Protein AF-A0A7W1QS82-F1 (afdb_monomer_lite)

Foldseek 3Di:
DPDPPPQQAAPQPQFRHGHDPPGSHVDPQSVVCVVVVPPDVHRPVPDPRGD

pLDDT: mean 73.65, std 13.01, range [40.62, 86.31]

Structure (mmCIF, N/CA/C/O backbone):
data_AF-A0A7W1QS82-F1
#
_entry.id   AF-A0A7W1QS82-F1
#
loop_
_atom_site.group_PDB
_atom_site.id
_atom_site.type_symbol
_atom_site.label_atom_id
_atom_site.label_alt_id
_atom_site.label_comp_id
_atom_site.label_asym_id
_atom_site.label_entity_id
_atom_site.label_seq_id
_atom_site.pdbx_PDB_ins_code
_atom_site.Cartn_x
_atom_site.Cartn_y
_atom_site.Cartn_z
_atom_site.occupancy
_atom_site.B_iso_or_equiv
_atom_site.auth_seq_id
_atom_site.auth_comp_id
_atom_site.auth_asym_id
_atom_site.auth_atom_id
_atom_site.pdbx_PDB_model_num
ATOM 1 N N . MET A 1 1 ? -23.501 14.838 -3.339 1.00 41.62 1 MET A N 1
ATOM 2 C CA . MET A 1 1 ? -22.914 13.722 -2.568 1.00 41.62 1 MET A CA 1
ATOM 3 C C . MET A 1 1 ? -21.577 13.369 -3.207 1.00 41.62 1 MET A C 1
ATOM 5 O O . MET A 1 1 ? -21.587 12.956 -4.357 1.00 41.62 1 MET A O 1
ATOM 9 N N . ALA A 1 2 ? -20.441 13.618 -2.551 1.00 40.62 2 ALA A N 1
ATOM 10 C CA . ALA A 1 2 ? -19.117 13.372 -3.134 1.00 40.62 2 ALA A CA 1
ATOM 11 C C . ALA A 1 2 ? -18.449 12.165 -2.457 1.00 40.62 2 ALA A C 1
ATOM 13 O O . ALA A 1 2 ? -17.609 12.324 -1.587 1.00 40.62 2 ALA A O 1
ATOM 14 N N . ASN A 1 3 ? -18.903 10.977 -2.860 1.00 43.16 3 ASN A N 1
ATOM 15 C CA . ASN A 1 3 ? -18.208 9.685 -2.887 1.00 43.16 3 ASN A CA 1
ATOM 16 C C . ASN A 1 3 ? -16.936 9.545 -2.009 1.00 43.16 3 ASN A C 1
ATOM 18 O O . ASN A 1 3 ? -15.816 9.498 -2.521 1.00 43.16 3 ASN A O 1
ATOM 22 N N . GLU A 1 4 ? -17.103 9.447 -0.688 1.00 48.88 4 GLU A N 1
ATOM 23 C CA . GLU A 1 4 ? -16.006 9.275 0.285 1.00 48.88 4 GLU A CA 1
ATOM 24 C C . GLU A 1 4 ? -15.382 7.862 0.268 1.00 48.88 4 GLU A C 1
ATOM 26 O O . GLU A 1 4 ? -14.315 7.641 0.832 1.00 48.88 4 GLU A O 1
ATOM 31 N N . GLU A 1 5 ? -15.975 6.915 -0.460 1.00 51.28 5 GLU A N 1
ATOM 32 C CA . GLU A 1 5 ? -15.592 5.493 -0.438 1.00 51.28 5 GLU A CA 1
ATOM 33 C C . GLU A 1 5 ? -14.299 5.147 -1.205 1.00 51.28 5 GLU A C 1
ATOM 35 O O . GLU A 1 5 ? -13.862 3.997 -1.203 1.00 51.28 5 GLU A O 1
ATOM 40 N N . ASN A 1 6 ? -13.654 6.122 -1.857 1.00 51.62 6 ASN A N 1
ATOM 41 C CA . ASN A 1 6 ? -12.422 5.892 -2.628 1.00 51.62 6 ASN A CA 1
ATOM 42 C C . ASN A 1 6 ? -11.163 6.539 -2.023 1.00 51.62 6 ASN A C 1
ATOM 44 O O . ASN A 1 6 ? -10.089 6.457 -2.608 1.00 51.62 6 ASN A O 1
ATOM 48 N N . LYS A 1 7 ? -11.264 7.210 -0.867 1.00 57.97 7 LYS A N 1
ATOM 49 C CA . LYS A 1 7 ? -10.102 7.886 -0.253 1.00 57.97 7 LYS A CA 1
ATOM 50 C C . LYS A 1 7 ? -9.268 7.001 0.666 1.00 57.97 7 LYS A C 1
ATOM 52 O O . LYS A 1 7 ? -8.122 7.333 0.942 1.00 57.97 7 LYS A O 1
ATOM 57 N N . ASN A 1 8 ? -9.820 5.872 1.094 1.00 71.12 8 ASN A N 1
ATOM 58 C CA . ASN A 1 8 ? -9.166 4.942 2.002 1.00 71.12 8 ASN A CA 1
ATOM 59 C C . ASN A 1 8 ? -8.665 3.697 1.281 1.00 71.12 8 ASN A C 1
ATOM 61 O O . ASN A 1 8 ? -8.630 2.652 1.901 1.00 71.12 8 ASN A O 1
ATOM 65 N N . LYS A 1 9 ? -8.292 3.768 0.000 1.00 79.69 9 LYS A N 1
ATOM 66 C CA . LYS A 1 9 ? -7.672 2.645 -0.722 1.00 79.69 9 LYS A CA 1
ATOM 67 C C . LYS A 1 9 ? -6.210 2.944 -1.001 1.00 79.69 9 LYS A C 1
ATOM 69 O O . LYS A 1 9 ? -5.850 4.101 -1.210 1.00 79.69 9 LYS A O 1
ATOM 74 N N . CYS A 1 10 ? -5.383 1.906 -0.986 1.00 86.25 10 CYS A N 1
ATOM 75 C CA . CYS A 1 10 ? -3.971 2.007 -1.300 1.00 86.25 10 CYS A CA 1
ATOM 76 C C . CYS A 1 10 ? -3.786 2.644 -2.683 1.00 86.25 10 CYS A C 1
ATOM 78 O O . CYS A 1 10 ? -4.432 2.264 -3.653 1.00 86.25 10 CYS A O 1
ATOM 80 N N . ALA A 1 11 ? -2.873 3.607 -2.781 1.00 84.81 11 ALA A N 1
ATOM 81 C CA . ALA A 1 11 ? -2.541 4.286 -4.026 1.00 84.81 11 ALA A CA 1
ATOM 82 C C . ALA A 1 11 ? -1.795 3.385 -5.023 1.00 84.81 11 ALA A C 1
ATOM 84 O O . ALA A 1 11 ? -1.599 3.785 -6.169 1.00 84.81 11 ALA A O 1
ATOM 85 N N . ARG A 1 12 ? -1.372 2.183 -4.608 1.00 80.94 12 ARG A N 1
ATOM 86 C CA . ARG A 1 12 ? -0.801 1.174 -5.503 1.00 80.94 12 ARG A CA 1
ATOM 87 C C . ARG A 1 12 ? -1.959 0.495 -6.239 1.00 80.94 12 ARG A C 1
ATOM 89 O O . ARG A 1 12 ? -2.769 -0.175 -5.618 1.00 80.94 12 ARG A O 1
ATOM 96 N N . GLU A 1 13 ? -2.020 0.657 -7.558 1.00 77.38 13 GLU A N 1
ATOM 97 C CA . GLU A 1 13 ? -3.103 0.136 -8.412 1.00 77.38 13 GLU A CA 1
ATOM 98 C C . GLU A 1 13 ? -3.273 -1.392 -8.349 1.00 77.38 13 GLU A C 1
ATOM 100 O O . GLU A 1 13 ? -4.377 -1.902 -8.517 1.00 77.38 13 GLU A O 1
ATOM 105 N N . THR A 1 14 ? -2.195 -2.117 -8.041 1.00 76.69 14 THR A N 1
ATOM 106 C CA . THR A 1 14 ? -2.184 -3.573 -7.836 1.00 76.69 14 THR A CA 1
ATOM 107 C C . THR A 1 14 ? -2.499 -3.992 -6.395 1.00 76.69 14 THR A C 1
ATOM 109 O O . THR A 1 14 ? -2.420 -5.174 -6.071 1.00 76.69 14 THR A O 1
ATOM 112 N N . CYS A 1 15 ? -2.825 -3.044 -5.512 1.00 80.50 15 CYS A N 1
ATOM 113 C CA . CYS A 1 15 ? -3.121 -3.279 -4.104 1.00 80.50 15 CYS A CA 1
ATOM 114 C C . CYS A 1 15 ? -4.590 -2.965 -3.800 1.00 80.50 15 CYS A C 1
ATOM 116 O O . CYS A 1 15 ? -5.036 -1.826 -3.929 1.00 80.50 15 CYS A O 1
ATOM 118 N N . GLY A 1 16 ? -5.331 -3.977 -3.345 1.00 81.19 16 GLY A N 1
ATOM 119 C CA . GLY A 1 16 ? -6.728 -3.838 -2.918 1.00 81.19 16 GLY A CA 1
ATOM 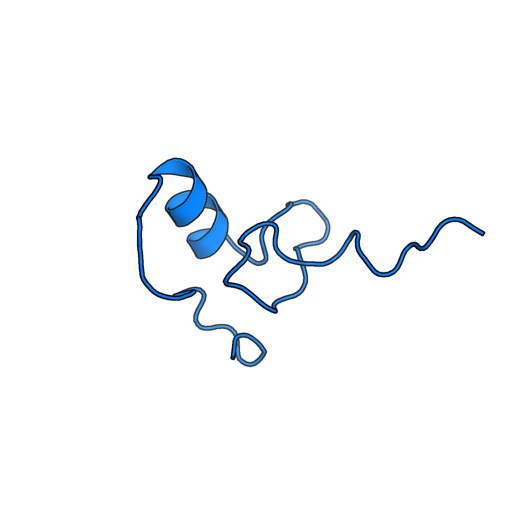120 C C . GLY A 1 16 ? -6.908 -3.319 -1.489 1.00 81.19 16 GLY A C 1
ATOM 121 O O . GLY A 1 16 ? -8.036 -3.062 -1.072 1.00 81.19 16 GLY A O 1
ATOM 122 N N . CYS A 1 17 ? -5.817 -3.159 -0.736 1.00 85.94 17 CYS A N 1
ATOM 123 C CA . CYS A 1 17 ? -5.877 -2.822 0.680 1.00 85.94 17 CYS A CA 1
ATOM 124 C C . CYS A 1 17 ? -6.414 -1.415 0.942 1.00 85.94 17 CYS A C 1
ATOM 126 O O . CYS A 1 17 ? -6.214 -0.500 0.133 1.00 85.94 17 CYS A O 1
ATOM 128 N N . PRO A 1 18 ? -6.968 -1.182 2.138 1.00 86.06 18 PRO A N 1
ATOM 129 C CA . PRO A 1 18 ? -7.265 0.138 2.604 1.00 86.06 18 PRO A CA 1
ATOM 130 C C . PRO A 1 18 ? -5.970 0.906 2.874 1.00 86.06 18 PRO A C 1
ATOM 132 O O . PRO A 1 18 ? -5.002 0.389 3.433 1.00 86.06 18 PRO A O 1
ATOM 135 N N . ALA A 1 19 ? -5.951 2.164 2.457 1.00 84.75 19 ALA A N 1
ATOM 136 C CA . ALA A 1 19 ? -4.911 3.107 2.821 1.00 84.75 19 ALA A CA 1
ATOM 137 C C . ALA A 1 19 ? -4.952 3.388 4.329 1.00 84.75 19 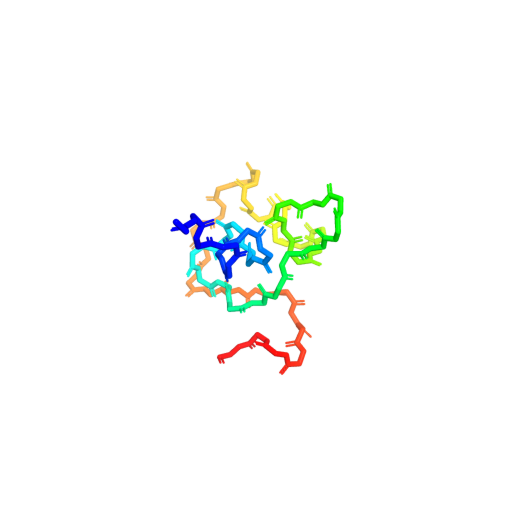ALA A C 1
ATOM 139 O O . ALA A 1 19 ? -6.025 3.482 4.939 1.00 84.75 19 ALA A O 1
ATOM 140 N N . SER A 1 20 ? -3.766 3.539 4.917 1.00 83.31 20 SER A N 1
ATOM 141 C CA . SER A 1 20 ? -3.618 3.936 6.313 1.00 83.31 20 SER A CA 1
ATOM 142 C C . SER A 1 20 ? -4.228 5.322 6.559 1.00 83.31 20 SER A C 1
ATOM 144 O O . SER A 1 20 ? -4.310 6.154 5.662 1.00 83.31 20 SER A O 1
ATOM 146 N N . LYS A 1 21 ? -4.643 5.613 7.800 1.00 77.50 21 LYS A N 1
ATOM 147 C CA . LYS A 1 21 ? -5.303 6.894 8.141 1.00 77.50 21 LYS A CA 1
ATOM 148 C C . LYS A 1 21 ? -4.477 8.140 7.804 1.00 77.50 21 LYS A C 1
ATOM 150 O O . LYS A 1 21 ? -5.066 9.186 7.560 1.00 77.50 21 LYS A O 1
ATOM 155 N N . ASP A 1 22 ? -3.153 8.016 7.795 1.00 78.31 22 ASP A N 1
ATOM 156 C CA . ASP A 1 22 ? -2.218 9.118 7.536 1.00 78.31 22 ASP A CA 1
ATOM 157 C C . ASP A 1 22 ? -1.407 8.933 6.241 1.00 78.31 22 ASP A C 1
ATOM 159 O O . ASP A 1 22 ? -0.612 9.788 5.869 1.00 78.31 22 ASP A O 1
ATOM 163 N N . SER A 1 23 ? -1.603 7.826 5.516 1.00 82.81 23 SER A N 1
ATOM 164 C CA . SER A 1 23 ? -0.809 7.532 4.323 1.00 82.81 23 SER A CA 1
ATOM 165 C C . SER A 1 23 ? -1.680 7.076 3.170 1.00 82.81 23 SER A C 1
ATOM 167 O O . SER A 1 23 ? -2.714 6.448 3.345 1.00 82.81 23 SER A O 1
ATOM 169 N N . LYS A 1 24 ? -1.238 7.377 1.951 1.00 85.00 24 LYS A N 1
ATOM 170 C CA . LYS A 1 24 ? -1.912 6.947 0.719 1.00 85.00 24 LYS A CA 1
ATOM 171 C C . LYS A 1 24 ? -1.719 5.456 0.462 1.00 85.00 24 LYS A C 1
ATOM 173 O O . LYS A 1 24 ? -2.352 4.901 -0.424 1.00 85.00 24 LYS A O 1
ATOM 178 N N . TYR A 1 25 ? -0.829 4.814 1.206 1.00 86.19 25 TYR A N 1
ATOM 179 C CA . TYR A 1 25 ? -0.505 3.407 1.077 1.00 86.19 25 TYR A CA 1
ATOM 180 C C . TYR A 1 25 ? -1.032 2.634 2.283 1.00 86.19 25 TYR A C 1
ATOM 182 O O . TYR A 1 25 ? -1.273 3.204 3.347 1.00 86.19 25 TYR A O 1
ATOM 190 N N . CYS A 1 26 ? -1.251 1.330 2.119 1.00 85.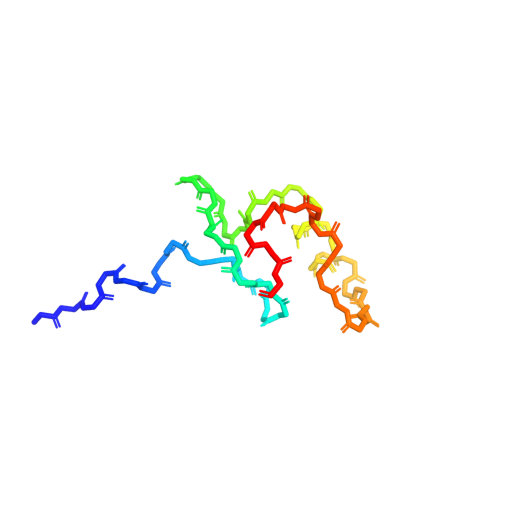88 26 CYS A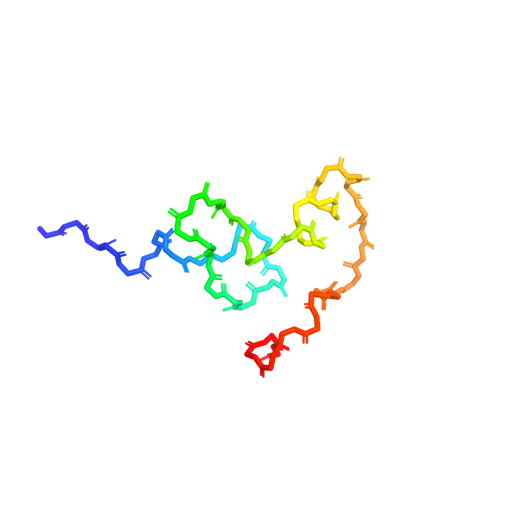 N 1
ATOM 191 C CA . CYS A 1 26 ? -1.698 0.496 3.230 1.00 85.88 26 CYS A CA 1
ATOM 192 C C . CYS A 1 26 ? -0.593 0.315 4.282 1.00 85.88 26 CYS A C 1
ATOM 194 O O . CYS A 1 26 ? -0.899 0.194 5.463 1.00 85.88 26 CYS A O 1
ATOM 196 N N . GLY A 1 27 ? 0.674 0.388 3.867 1.00 86.31 27 GLY A N 1
ATOM 197 C CA . GLY A 1 27 ? 1.855 0.344 4.722 1.00 86.31 27 GLY A CA 1
ATOM 198 C C . GLY A 1 27 ? 3.113 0.771 3.964 1.00 86.31 27 GLY A C 1
ATOM 199 O O . GLY A 1 27 ? 3.036 1.151 2.790 1.00 86.31 27 GLY A O 1
ATOM 200 N N . GLU A 1 28 ? 4.260 0.686 4.637 1.00 85.88 28 GLU A N 1
ATOM 201 C CA . GLU A 1 28 ? 5.564 1.104 4.105 1.00 85.88 28 GLU A CA 1
ATOM 202 C C . GLU A 1 28 ? 5.974 0.311 2.857 1.00 85.88 28 GLU A C 1
ATOM 204 O O . GLU A 1 28 ? 6.453 0.918 1.911 1.00 85.88 28 GLU A O 1
ATOM 209 N N . GLU A 1 29 ? 5.671 -0.990 2.772 1.00 84.44 29 GLU A N 1
ATOM 210 C CA . GLU A 1 29 ? 5.971 -1.825 1.590 1.00 84.44 29 GLU A CA 1
ATOM 211 C C . GLU A 1 29 ? 5.378 -1.256 0.292 1.00 84.44 29 GLU A C 1
ATOM 213 O O . GLU A 1 29 ? 6.011 -1.222 -0.761 1.00 84.44 29 GLU A O 1
ATOM 218 N N . CYS A 1 30 ? 4.134 -0.776 0.356 1.00 84.50 30 CYS A N 1
ATOM 219 C CA . CYS A 1 30 ? 3.477 -0.156 -0.790 1.00 84.50 30 CYS A CA 1
ATOM 220 C C . CYS A 1 30 ? 4.027 1.237 -1.097 1.00 84.50 30 CYS A C 1
ATOM 222 O O . CYS A 1 30 ? 4.052 1.623 -2.266 1.00 84.50 30 CYS A O 1
ATOM 224 N N . GLU A 1 31 ? 4.427 1.990 -0.072 1.00 85.19 31 GLU A N 1
ATOM 225 C CA . GLU A 1 31 ? 5.029 3.310 -0.251 1.00 85.19 31 GLU A CA 1
ATOM 226 C C . GLU A 1 31 ? 6.423 3.203 -0.874 1.00 85.19 31 GLU A C 1
ATOM 228 O O . GLU A 1 31 ? 6.731 3.936 -1.819 1.00 85.19 31 GLU A O 1
ATOM 233 N N . ASP A 1 32 ? 7.244 2.281 -0.373 1.00 85.19 32 ASP A N 1
ATOM 234 C CA . ASP A 1 32 ? 8.585 2.025 -0.873 1.00 85.19 32 ASP A CA 1
ATOM 235 C C . ASP A 1 32 ? 8.510 1.512 -2.307 1.00 85.19 32 ASP A C 1
ATOM 237 O O . ASP A 1 32 ? 9.035 2.166 -3.206 1.00 85.19 32 ASP A O 1
ATOM 241 N N . ALA A 1 33 ? 7.708 0.475 -2.575 1.00 79.75 33 ALA A N 1
ATOM 242 C CA . ALA A 1 33 ? 7.525 -0.052 -3.927 1.00 79.75 33 ALA A CA 1
ATOM 243 C C . ALA A 1 33 ? 7.076 1.019 -4.944 1.00 79.75 33 ALA A C 1
ATOM 245 O O . ALA A 1 33 ? 7.521 1.025 -6.098 1.00 79.75 33 ALA A O 1
ATOM 246 N N . ALA A 1 34 ? 6.229 1.964 -4.517 1.00 79.50 34 ALA A N 1
ATOM 247 C CA . ALA A 1 34 ? 5.830 3.101 -5.341 1.00 79.50 34 ALA A CA 1
ATOM 248 C C . ALA A 1 34 ? 6.964 4.125 -5.547 1.00 79.50 34 ALA A C 1
ATOM 250 O O . ALA A 1 34 ? 7.075 4.701 -6.633 1.00 79.50 34 ALA A O 1
ATOM 251 N N . LYS A 1 35 ? 7.833 4.340 -4.549 1.00 80.06 35 LYS A N 1
ATOM 252 C CA . LYS A 1 35 ? 9.026 5.203 -4.649 1.00 80.06 35 LYS A CA 1
ATOM 253 C C . LYS A 1 35 ? 10.091 4.625 -5.574 1.00 80.06 35 LYS A C 1
ATOM 255 O O . LYS A 1 35 ? 10.612 5.357 -6.415 1.00 80.06 35 LYS A O 1
ATOM 260 N N . VAL A 1 36 ? 10.396 3.333 -5.464 1.00 76.56 36 VAL A N 1
ATOM 261 C CA . VAL A 1 36 ? 11.396 2.671 -6.320 1.00 76.56 36 VAL A CA 1
ATOM 262 C C . VAL A 1 36 ? 10.889 2.404 -7.744 1.00 76.56 36 VAL A C 1
ATOM 264 O O . VAL A 1 36 ? 11.671 1.964 -8.584 1.00 76.56 36 VAL A O 1
ATOM 267 N N . ARG A 1 37 ? 9.612 2.708 -8.054 1.00 64.19 37 ARG A N 1
ATOM 268 C CA . ARG A 1 37 ? 8.934 2.326 -9.313 1.00 64.19 37 ARG A CA 1
ATOM 269 C C . ARG A 1 37 ? 9.245 0.881 -9.685 1.00 64.19 37 ARG A C 1
ATOM 271 O O . ARG A 1 37 ? 9.522 0.571 -10.846 1.00 64.19 37 ARG A O 1
ATOM 278 N N . MET A 1 38 ? 9.246 0.008 -8.684 1.00 62.03 38 MET A N 1
ATOM 279 C CA . MET A 1 38 ? 9.415 -1.406 -8.936 1.00 62.03 38 MET A CA 1
ATOM 280 C C . MET A 1 38 ? 8.220 -1.839 -9.784 1.00 62.03 38 MET A C 1
ATOM 282 O O . MET A 1 38 ? 7.078 -1.826 -9.323 1.00 62.03 38 MET A O 1
ATOM 286 N N . MET A 1 39 ? 8.481 -2.174 -11.052 1.00 56.12 39 MET A N 1
ATOM 287 C CA . MET A 1 39 ? 7.538 -2.874 -11.927 1.00 56.12 39 MET A CA 1
ATOM 288 C C . MET A 1 39 ? 7.402 -4.318 -11.429 1.00 56.12 39 MET A C 1
ATOM 290 O O . MET A 1 39 ? 7.733 -5.278 -12.118 1.00 56.12 39 MET A O 1
ATOM 294 N N . GLU A 1 40 ? 6.995 -4.471 -10.176 1.00 58.84 40 GLU A N 1
ATOM 295 C CA . GLU A 1 40 ? 6.615 -5.750 -9.617 1.00 58.84 40 GLU A CA 1
ATOM 296 C C . GLU A 1 40 ? 5.208 -6.078 -10.093 1.00 58.84 40 GLU A C 1
ATOM 298 O O . GLU A 1 40 ? 4.300 -5.247 -10.060 1.00 58.84 40 GLU A O 1
ATOM 303 N N . ILE A 1 41 ? 5.041 -7.320 -10.533 1.00 63.41 41 ILE A N 1
ATOM 304 C CA . ILE A 1 41 ? 3.813 -7.835 -11.144 1.00 63.41 41 ILE A CA 1
ATOM 305 C C . ILE A 1 41 ? 2.657 -7.924 -10.113 1.00 63.41 41 ILE A C 1
ATOM 307 O O . ILE A 1 41 ? 1.518 -8.169 -10.495 1.00 63.41 41 ILE A O 1
ATOM 311 N N . GLY A 1 42 ? 2.895 -7.664 -8.818 1.00 67.19 42 GLY A N 1
ATOM 312 C CA . GLY A 1 42 ? 1.855 -7.680 -7.780 1.00 67.19 42 GLY A CA 1
ATOM 313 C C . GLY A 1 42 ? 2.191 -6.871 -6.522 1.00 67.19 42 GLY A C 1
ATOM 314 O O . GLY A 1 42 ? 3.324 -6.424 -6.342 1.00 67.19 42 GLY A O 1
ATOM 315 N N . CYS A 1 43 ? 1.193 -6.670 -5.647 1.00 76.19 43 CYS A N 1
ATOM 316 C CA . CYS A 1 43 ? 1.431 -6.111 -4.314 1.00 76.19 43 CYS A CA 1
ATOM 317 C C . CYS A 1 43 ? 2.053 -7.158 -3.393 1.00 76.19 43 CYS A C 1
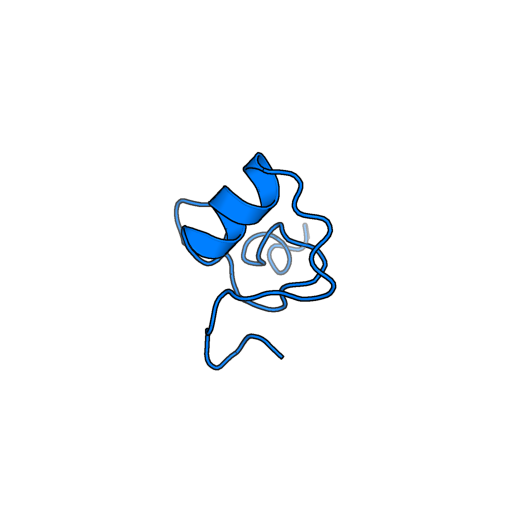ATOM 319 O O . CYS A 1 43 ? 1.464 -8.203 -3.137 1.00 76.19 43 CYS A O 1
ATOM 321 N N . THR A 1 44 ? 3.199 -6.823 -2.820 1.00 76.25 44 THR A N 1
ATOM 322 C CA . THR A 1 44 ? 3.919 -7.610 -1.810 1.00 76.25 44 THR A CA 1
ATOM 323 C C . THR A 1 44 ? 3.650 -7.112 -0.395 1.00 76.25 44 THR A C 1
ATOM 325 O O . THR A 1 44 ? 4.364 -7.431 0.536 1.00 76.25 44 THR A O 1
ATOM 328 N N . CYS A 1 45 ? 2.582 -6.348 -0.189 1.00 79.81 45 CYS A N 1
ATOM 329 C CA . CYS A 1 45 ? 2.237 -5.776 1.108 1.00 79.81 45 CYS A CA 1
ATOM 330 C C . CYS A 1 45 ? 1.848 -6.811 2.183 1.00 79.81 45 CYS A C 1
ATOM 332 O O . CYS A 1 45 ? 1.637 -6.422 3.325 1.00 79.81 45 CYS A O 1
ATOM 334 N N . HIS A 1 46 ? 1.734 -8.105 1.841 1.00 76.50 46 HIS A N 1
ATOM 335 C CA . HIS A 1 46 ? 1.457 -9.222 2.762 1.00 76.50 46 HIS A CA 1
ATOM 336 C C . HIS A 1 46 ? 0.232 -9.037 3.680 1.00 76.50 46 HIS A C 1
ATOM 338 O O . HIS A 1 46 ? 0.070 -9.752 4.669 1.00 76.50 46 HIS A O 1
ATOM 344 N N . HIS A 1 47 ? -0.658 -8.099 3.360 1.00 80.94 47 HIS A N 1
ATOM 345 C CA . HIS A 1 47 ? -1.873 -7.881 4.125 1.00 80.94 47 HIS A CA 1
ATOM 346 C C . HIS A 1 47 ? -2.887 -8.985 3.816 1.00 80.94 47 HIS A C 1
ATOM 348 O O . HIS A 1 47 ? -3.006 -9.395 2.661 1.00 80.94 47 HIS A O 1
ATOM 354 N N . PRO A 1 48 ? -3.664 -9.434 4.815 1.00 74.50 48 PRO A N 1
ATOM 355 C CA . PRO A 1 48 ? -4.651 -10.499 4.630 1.00 74.50 48 PRO A CA 1
ATOM 356 C C . PRO A 1 48 ? -5.758 -10.123 3.636 1.00 74.50 48 PRO A C 1
ATOM 358 O O . PRO A 1 48 ? -6.395 -10.998 3.063 1.00 74.50 48 PRO A O 1
ATOM 361 N N . GLU A 1 49 ? -5.980 -8.825 3.436 1.00 71.12 49 GLU A N 1
ATOM 362 C CA . GLU A 1 49 ? -6.932 -8.255 2.479 1.00 71.12 49 GLU A CA 1
ATOM 363 C C . GLU A 1 49 ? -6.300 -7.869 1.132 1.00 71.12 49 GLU A C 1
ATOM 365 O O . GLU A 1 49 ? -6.986 -7.335 0.263 1.00 71.12 49 GLU A O 1
ATOM 370 N N . CYS A 1 50 ? -5.001 -8.129 0.944 1.00 73.31 50 CYS A N 1
ATOM 371 C CA . CYS A 1 50 ? -4.353 -7.937 -0.343 1.00 73.31 50 CYS A CA 1
ATOM 372 C C . CYS A 1 50 ? -4.421 -9.214 -1.182 1.00 73.31 50 CYS A C 1
ATOM 374 O O . CYS A 1 50 ? -3.625 -10.135 -0.98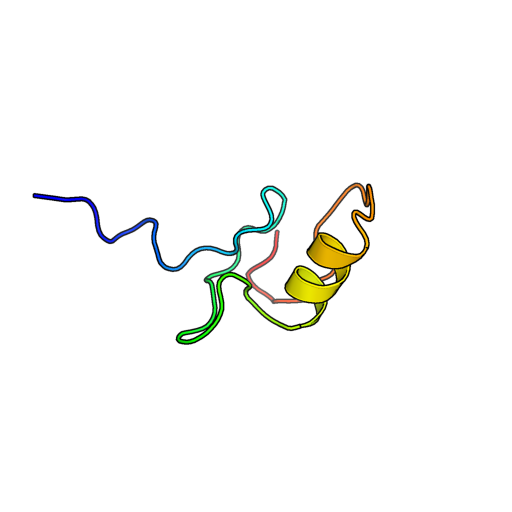7 1.00 73.31 50 CYS A O 1
ATOM 376 N N . GLY A 1 51 ? -5.369 -9.253 -2.116 1.00 59.06 51 GLY A N 1
ATOM 377 C CA . GLY A 1 51 ? -5.585 -10.362 -3.045 1.00 59.06 51 GLY A CA 1
ATOM 378 C C . GLY A 1 51 ? -6.824 -10.137 -3.886 1.00 59.06 51 GLY A C 1
ATOM 379 O O . GLY A 1 51 ? -7.914 -10.037 -3.283 1.00 59.06 51 GLY A O 1
#

Radius of gyration: 10.99 Å; chains: 1; bounding box: 34×24×20 Å

Sequence (51 aa):
MANEENKNKCARETCGCPASKDSKYCGEECEDAAKVRMMEIGCTCHHPECG

Secondary structure (DSSP, 8-state):
---GGGTTB-SSTT--SBPPTT-SSSSHHHHHHHHTT---SS-----TT--